Protein AF-A0A7W6C375-F1 (afdb_monomer)

pLDDT: mean 87.94, std 7.96, range [56.69, 98.0]

Radius of gyration: 15.76 Å; Cα contacts (8 Å, |Δi|>4): 74; chains: 1; bounding box: 38×28×36 Å

Secondary structure (DSSP, 8-state):
--EE-TTSHHHHHTHHHHHHHGGGSEEGGG--GGG--TTHHHHHHHHHHHHHHHHHHSTT-EESS----B--TT--B-S---EE----

Sequence (88 aa):
MQTVDPYAPDALANSAGLHNTLPDRCPVTFGSGAHFCPGAWTARLEAKIALRLLIERLLKLRFIAPITYFDAANFLIVPSFPSAWDRS

Mean predicted aligned error: 5.87 Å

Foldseek 3Di:
DAEDACPPPVNVVCVVVNVVCVVVHHYCPQHDDPNRNPCPVVVVVCCVVVVVCCPVFFAPKDAPDDFDFDPDPPDGDGPDRRIHGDGD

Structure (mmCIF, N/CA/C/O backbone):
data_AF-A0A7W6C375-F1
#
_entry.id   AF-A0A7W6C375-F1
#
loop_
_atom_site.group_PDB
_atom_site.id
_atom_site.type_symbol
_atom_site.label_atom_id
_atom_site.label_alt_id
_atom_site.label_comp_id
_atom_site.label_asym_id
_atom_site.label_entity_id
_atom_site.label_seq_id
_atom_site.pdbx_PDB_ins_code
_atom_site.Cartn_x
_atom_site.Cartn_y
_atom_site.Cartn_z
_atom_site.occupancy
_atom_site.B_iso_or_equiv
_atom_site.auth_seq_id
_atom_site.auth_comp_id
_atom_site.auth_asym_id
_atom_site.auth_atom_id
_atom_site.pdbx_PDB_model_num
ATOM 1 N N . MET A 1 1 ? 22.934 1.880 -2.497 1.00 56.69 1 MET A N 1
ATOM 2 C CA . MET A 1 1 ? 21.618 1.659 -1.861 1.00 56.69 1 MET A CA 1
ATOM 3 C C . MET A 1 1 ? 21.060 0.361 -2.416 1.00 56.69 1 MET A C 1
ATOM 5 O O . MET A 1 1 ? 20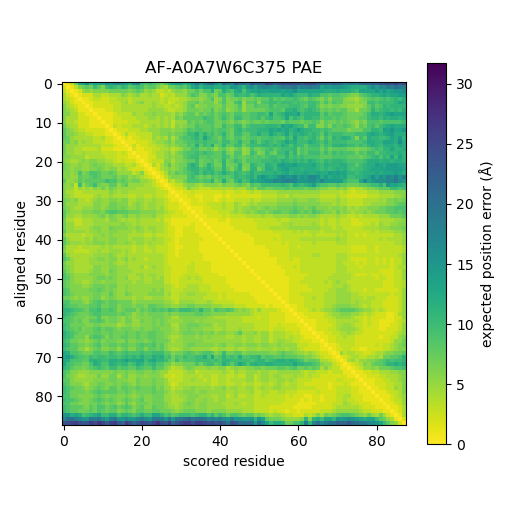.893 0.275 -3.625 1.00 56.69 1 MET A O 1
ATOM 9 N N . GLN A 1 2 ? 20.896 -0.670 -1.587 1.00 66.62 2 GLN A N 1
ATOM 10 C CA . GLN A 1 2 ? 20.445 -1.983 -2.054 1.00 66.62 2 GLN A CA 1
ATOM 11 C C . GLN A 1 2 ? 18.925 -1.971 -2.242 1.00 66.62 2 GLN A C 1
ATOM 13 O O . GLN A 1 2 ? 18.191 -1.529 -1.352 1.00 66.62 2 GLN A O 1
ATOM 18 N N . THR A 1 3 ? 18.463 -2.424 -3.405 1.00 75.44 3 THR A N 1
ATOM 19 C CA . THR A 1 3 ? 17.037 -2.616 -3.660 1.00 75.44 3 THR A CA 1
ATOM 20 C C . THR A 1 3 ? 16.553 -3.912 -3.020 1.00 75.44 3 THR A C 1
ATOM 22 O O . THR A 1 3 ? 17.267 -4.913 -3.061 1.00 75.44 3 THR A O 1
ATOM 25 N N . VAL A 1 4 ? 15.358 -3.905 -2.433 1.00 81.94 4 VAL A N 1
ATOM 26 C CA . VAL A 1 4 ? 14.751 -5.089 -1.803 1.00 81.94 4 VAL A CA 1
ATOM 27 C C . VAL A 1 4 ? 13.381 -5.369 -2.414 1.00 81.94 4 VAL A C 1
ATOM 29 O O . VAL A 1 4 ? 12.582 -4.447 -2.588 1.00 81.94 4 VAL A O 1
ATOM 32 N N . ASP A 1 5 ? 13.120 -6.631 -2.749 1.00 84.50 5 ASP A N 1
ATOM 33 C CA . ASP A 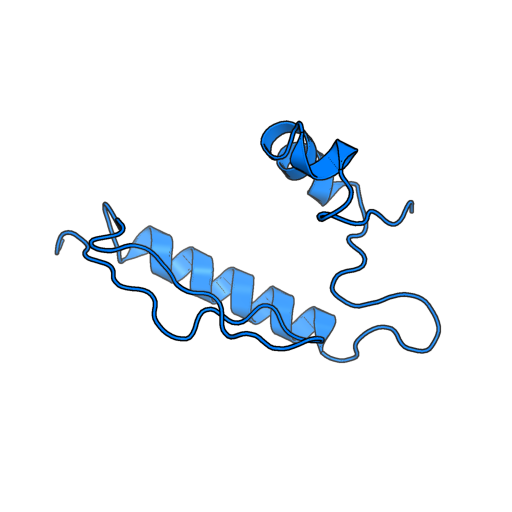1 5 ? 11.779 -7.113 -3.074 1.00 84.50 5 ASP A CA 1
ATOM 34 C C . ASP A 1 5 ? 11.063 -7.510 -1.773 1.00 84.50 5 ASP A C 1
ATOM 36 O O . ASP A 1 5 ? 11.480 -8.470 -1.123 1.00 84.50 5 ASP A O 1
ATOM 40 N N . PRO A 1 6 ? 10.019 -6.773 -1.348 1.00 79.44 6 PRO A N 1
ATOM 41 C CA . PRO A 1 6 ? 9.303 -7.084 -0.116 1.00 79.44 6 PRO A CA 1
ATOM 42 C C . PRO A 1 6 ? 8.472 -8.373 -0.197 1.00 79.44 6 PRO A C 1
ATOM 44 O O . PRO A 1 6 ? 8.002 -8.837 0.840 1.00 79.44 6 PRO A O 1
ATOM 47 N N . TYR A 1 7 ? 8.287 -8.945 -1.390 1.00 80.75 7 TYR A N 1
ATOM 48 C CA . TYR A 1 7 ? 7.538 -10.184 -1.604 1.00 80.75 7 TYR A CA 1
ATOM 49 C C . TYR A 1 7 ? 8.438 -11.408 -1.818 1.00 80.75 7 TYR A C 1
ATOM 51 O O . TYR A 1 7 ? 7.928 -12.510 -2.027 1.00 80.75 7 TYR A O 1
ATOM 59 N N . ALA A 1 8 ? 9.763 -11.247 -1.730 1.00 85.38 8 ALA A N 1
ATOM 60 C CA . ALA A 1 8 ? 10.683 -12.374 -1.778 1.00 85.38 8 ALA A CA 1
ATOM 61 C C . ALA A 1 8 ? 10.447 -13.334 -0.584 1.00 85.38 8 ALA A C 1
ATOM 63 O O . ALA A 1 8 ? 10.060 -12.889 0.502 1.00 85.38 8 ALA A O 1
ATOM 64 N N . PRO A 1 9 ? 10.666 -14.654 -0.739 1.00 85.81 9 PRO A N 1
ATOM 65 C CA . PRO A 1 9 ? 10.327 -15.633 0.300 1.00 85.81 9 PRO A CA 1
ATOM 66 C C . PRO A 1 9 ? 11.005 -15.373 1.654 1.00 85.81 9 PRO A C 1
ATOM 68 O O . PRO A 1 9 ? 10.400 -15.572 2.706 1.00 85.81 9 PRO A O 1
ATOM 71 N N . ASP A 1 10 ? 12.250 -14.900 1.635 1.00 84.56 10 ASP A N 1
ATOM 72 C CA . ASP A 1 10 ? 13.036 -14.526 2.813 1.00 84.56 10 ASP A CA 1
ATOM 73 C C . ASP A 1 10 ? 12.494 -13.262 3.502 1.00 84.56 10 ASP A C 1
ATOM 75 O O . ASP A 1 10 ? 12.416 -13.206 4.732 1.00 84.56 10 ASP A O 1
ATOM 79 N N . ALA A 1 11 ? 12.054 -12.279 2.715 1.00 82.56 11 ALA A N 1
ATOM 80 C CA . ALA A 1 11 ? 11.375 -11.078 3.190 1.00 82.56 11 ALA A CA 1
ATOM 81 C C . ALA A 1 11 ? 10.038 -11.412 3.876 1.00 82.56 11 ALA A C 1
ATOM 83 O O . ALA A 1 11 ? 9.752 -10.894 4.959 1.00 82.56 11 ALA A O 1
ATOM 84 N N . LEU A 1 12 ? 9.251 -12.322 3.297 1.00 82.31 12 LEU A N 1
ATOM 85 C CA . LEU A 1 12 ? 7.972 -12.752 3.865 1.00 82.31 12 LEU A CA 1
ATOM 86 C C . LEU A 1 12 ? 8.158 -13.558 5.158 1.00 82.31 12 LEU A C 1
ATOM 88 O O . LEU A 1 12 ? 7.432 -13.323 6.129 1.00 82.31 12 LEU A O 1
ATOM 92 N N . ALA A 1 13 ? 9.164 -14.440 5.204 1.00 87.81 13 ALA A N 1
ATOM 93 C CA . ALA A 1 13 ? 9.476 -15.272 6.368 1.00 87.81 13 ALA A CA 1
ATOM 94 C C . ALA A 1 13 ? 9.793 -14.457 7.639 1.00 87.81 13 ALA A C 1
ATOM 96 O O 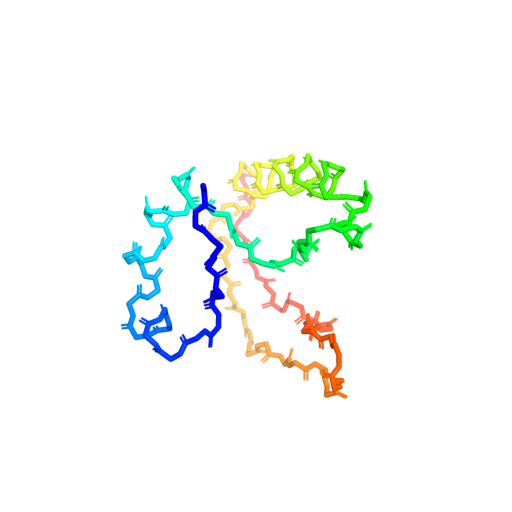. ALA A 1 13 ? 9.536 -14.928 8.746 1.00 87.81 13 ALA A O 1
ATOM 97 N N . ASN A 1 14 ? 10.303 -13.226 7.499 1.00 86.31 14 ASN A N 1
ATOM 98 C CA . ASN A 1 14 ? 10.492 -12.282 8.604 1.00 86.31 14 ASN A CA 1
ATOM 99 C C . ASN A 1 14 ? 10.010 -10.869 8.238 1.00 86.31 14 ASN A C 1
ATOM 101 O O . ASN A 1 14 ? 10.775 -9.900 8.228 1.00 86.31 14 ASN A O 1
ATOM 105 N N . SER A 1 15 ? 8.709 -10.743 7.980 1.00 82.81 15 SER A N 1
ATOM 106 C CA . SER A 1 15 ? 8.097 -9.469 7.576 1.00 82.81 15 SER A CA 1
ATOM 107 C C . SER A 1 15 ? 8.291 -8.343 8.608 1.00 82.81 15 SER A C 1
ATOM 109 O O . SER A 1 15 ? 8.483 -7.185 8.237 1.00 82.81 15 SER A O 1
ATOM 111 N N . ALA A 1 16 ? 8.289 -8.661 9.908 1.00 84.50 16 ALA A N 1
ATOM 112 C CA . ALA A 1 16 ? 8.509 -7.669 10.965 1.00 84.50 16 ALA A CA 1
ATOM 113 C C . ALA A 1 16 ? 9.953 -7.136 10.960 1.00 84.50 16 ALA A C 1
ATOM 115 O O . ALA A 1 16 ? 10.174 -5.926 11.013 1.00 84.50 16 ALA A O 1
ATOM 116 N N . GLY A 1 17 ? 10.942 -8.028 10.840 1.00 83.94 17 GLY A N 1
ATOM 117 C CA . GLY A 1 17 ? 12.349 -7.649 10.710 1.00 83.94 17 GLY A CA 1
ATOM 118 C C . GLY A 1 17 ? 12.631 -6.876 9.423 1.00 83.94 17 GLY A C 1
ATOM 119 O O . GLY A 1 17 ? 13.379 -5.898 9.452 1.00 83.94 17 GLY A O 1
ATOM 120 N N . LEU A 1 18 ? 11.976 -7.246 8.317 1.00 82.38 18 LEU A N 1
ATOM 121 C CA . LEU A 1 18 ? 12.013 -6.466 7.083 1.00 82.38 18 LEU A CA 1
ATOM 122 C C . LEU A 1 18 ? 11.538 -5.034 7.345 1.00 82.38 18 LEU A C 1
ATOM 124 O O . LEU A 1 18 ? 12.291 -4.103 7.067 1.00 82.38 18 LEU A O 1
ATOM 128 N N . HIS A 1 19 ? 10.343 -4.859 7.923 1.00 80.38 19 HIS A N 1
ATOM 129 C CA . HIS A 1 19 ? 9.729 -3.545 8.138 1.00 80.38 19 HIS A CA 1
ATOM 130 C C . HIS A 1 19 ? 10.628 -2.587 8.931 1.00 80.38 19 HIS A C 1
ATOM 132 O O . HIS A 1 19 ? 10.756 -1.419 8.570 1.00 80.38 19 HIS A O 1
ATOM 138 N N . ASN A 1 20 ? 11.324 -3.102 9.946 1.00 83.88 20 ASN A N 1
ATOM 139 C CA . ASN A 1 20 ? 12.244 -2.318 10.773 1.00 83.88 20 ASN A CA 1
ATOM 140 C C . ASN A 1 20 ? 13.471 -1.796 10.007 1.00 83.88 20 ASN A C 1
ATOM 142 O O . ASN A 1 20 ? 14.042 -0.783 10.392 1.00 83.88 20 ASN A O 1
ATOM 146 N N . THR A 1 21 ? 13.873 -2.472 8.928 1.00 81.56 21 THR A N 1
ATOM 147 C CA . THR A 1 21 ? 15.049 -2.108 8.113 1.00 81.56 21 THR A CA 1
ATOM 148 C C . THR A 1 21 ? 14.689 -1.398 6.808 1.00 81.56 21 THR A C 1
ATOM 150 O O . THR A 1 21 ? 15.578 -0.928 6.099 1.00 81.56 21 THR A O 1
ATOM 153 N N . LEU A 1 22 ? 13.395 -1.280 6.481 1.00 76.94 22 LEU A N 1
ATOM 154 C CA . LEU A 1 22 ? 12.921 -0.546 5.303 1.00 76.94 22 LEU A CA 1
ATOM 155 C C . LEU A 1 22 ? 13.382 0.920 5.238 1.00 76.94 22 LEU A C 1
ATOM 157 O O . LEU A 1 22 ? 13.625 1.366 4.117 1.00 76.94 22 LEU A O 1
ATOM 161 N N . PRO A 1 23 ? 13.546 1.672 6.349 1.00 75.69 23 PRO A N 1
ATOM 162 C CA . PRO A 1 23 ? 14.086 3.032 6.286 1.00 75.69 23 PRO A CA 1
ATOM 163 C C . PRO A 1 23 ? 15.481 3.115 5.649 1.00 75.69 23 PRO A C 1
ATOM 165 O O . PRO A 1 23 ? 15.781 4.093 4.968 1.00 75.69 23 PRO A O 1
ATOM 168 N N . ASP A 1 24 ? 16.296 2.068 5.809 1.00 78.88 24 ASP A N 1
ATOM 169 C CA . ASP A 1 24 ? 17.671 1.991 5.301 1.00 78.88 24 ASP A CA 1
ATOM 170 C C . ASP A 1 24 ? 17.768 1.285 3.933 1.00 78.88 24 ASP A C 1
ATOM 172 O O . ASP A 1 24 ? 18.857 1.121 3.370 1.00 78.88 24 ASP A O 1
ATOM 176 N N . ARG A 1 25 ? 16.635 0.843 3.370 1.00 75.94 25 ARG A N 1
ATOM 177 C CA . ARG A 1 25 ? 16.559 0.083 2.111 1.00 75.94 25 ARG A CA 1
ATOM 178 C C . ARG A 1 25 ? 15.710 0.803 1.065 1.00 75.94 25 ARG A C 1
ATOM 180 O O . ARG A 1 25 ? 14.930 1.697 1.369 1.00 75.94 25 ARG A O 1
ATOM 187 N N . CYS A 1 26 ? 15.852 0.401 -0.200 1.00 69.38 26 CYS A N 1
ATOM 188 C CA . CYS A 1 26 ? 15.006 0.900 -1.289 1.00 69.38 26 CYS A CA 1
ATOM 189 C C . CYS A 1 26 ? 14.074 -0.211 -1.798 1.00 69.38 26 CYS A C 1
ATOM 191 O O . CYS A 1 26 ? 14.514 -1.055 -2.579 1.00 69.38 26 CYS A O 1
ATOM 193 N N . PRO A 1 27 ? 12.801 -0.272 -1.379 1.00 78.81 27 PRO A N 1
ATOM 194 C CA . PRO A 1 27 ? 11.858 -1.229 -1.947 1.00 78.81 27 PRO A CA 1
ATOM 195 C C . PRO A 1 27 ? 11.676 -1.015 -3.452 1.00 78.81 27 PRO A C 1
ATOM 197 O O . PRO A 1 27 ? 11.533 0.125 -3.900 1.00 78.81 27 PRO A O 1
ATOM 200 N N . VAL A 1 28 ? 11.602 -2.100 -4.226 1.00 86.88 28 VAL A N 1
ATOM 201 C CA . VAL A 1 28 ? 11.360 -2.046 -5.686 1.00 86.88 28 VAL A CA 1
ATOM 202 C C . VAL A 1 28 ? 9.907 -1.731 -6.064 1.00 86.88 28 VAL A C 1
ATOM 204 O O . VAL A 1 28 ? 9.563 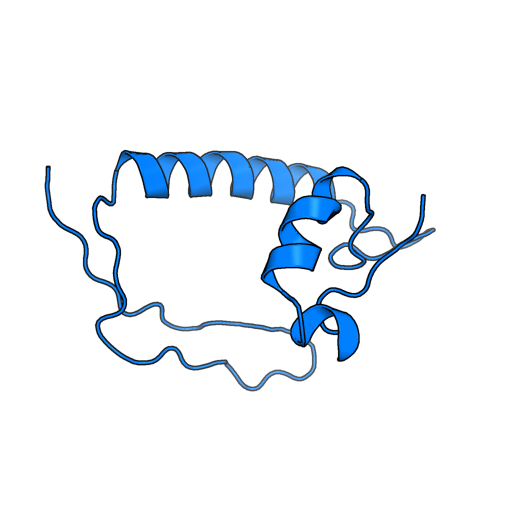-1.746 -7.240 1.00 86.88 28 VAL A O 1
ATOM 207 N N . THR A 1 29 ? 9.046 -1.394 -5.098 1.00 87.00 29 THR A N 1
ATOM 208 C CA . THR A 1 29 ? 7.616 -1.094 -5.303 1.00 87.00 29 THR A CA 1
ATOM 209 C C . THR A 1 29 ? 7.366 0.013 -6.334 1.00 87.00 29 THR A C 1
ATOM 211 O O . THR A 1 29 ? 6.356 -0.003 -7.026 1.00 87.00 29 THR A O 1
ATOM 214 N N . PHE A 1 30 ? 8.293 0.966 -6.464 1.00 90.75 30 PHE A N 1
ATOM 215 C CA . PHE A 1 30 ? 8.231 2.047 -7.456 1.00 90.75 30 PHE A CA 1
ATOM 216 C C . PHE A 1 30 ? 9.164 1.820 -8.658 1.00 90.75 30 PHE A C 1
ATOM 218 O O . PHE A 1 30 ? 9.435 2.750 -9.417 1.00 90.75 30 PHE A O 1
ATOM 225 N N . GLY A 1 31 ? 9.668 0.599 -8.833 1.00 88.88 31 GLY A N 1
ATOM 226 C CA . GLY A 1 31 ? 10.682 0.263 -9.826 1.00 88.88 31 GLY A CA 1
ATOM 227 C C . GLY A 1 31 ? 12.062 0.838 -9.496 1.00 88.88 31 GLY A C 1
ATOM 228 O O . GLY A 1 31 ? 12.329 1.309 -8.389 1.00 88.88 31 GLY A O 1
ATOM 229 N N . SER A 1 32 ? 12.960 0.793 -10.479 1.00 87.75 32 SER A N 1
ATOM 230 C CA . SER A 1 32 ? 14.333 1.299 -10.385 1.00 87.75 32 SER A CA 1
ATOM 231 C C . SER A 1 32 ? 14.858 1.730 -11.757 1.00 87.75 32 SER A C 1
ATOM 233 O O . SER A 1 32 ? 14.363 1.266 -12.783 1.00 87.75 32 SER A O 1
ATOM 235 N N . GLY A 1 33 ? 15.898 2.568 -11.788 1.00 88.44 33 GLY A N 1
ATOM 236 C CA . GLY A 1 33 ? 16.555 2.984 -13.031 1.00 88.44 33 GLY A CA 1
ATOM 237 C C . GLY A 1 33 ? 15.729 3.977 -13.857 1.00 88.44 33 GLY A C 1
ATOM 238 O O . GLY A 1 33 ? 15.002 4.797 -13.302 1.00 88.44 33 GLY A O 1
ATOM 239 N N . ALA A 1 34 ? 15.851 3.912 -15.186 1.00 92.56 34 ALA A N 1
ATOM 240 C CA . ALA A 1 34 ? 15.244 4.880 -16.110 1.00 92.56 34 ALA A CA 1
ATOM 241 C C . ALA A 1 34 ? 13.703 4.900 -16.089 1.00 92.56 34 ALA A C 1
ATOM 243 O O . ALA A 1 34 ? 13.099 5.909 -16.439 1.00 92.56 34 ALA A O 1
ATOM 244 N N . HIS A 1 35 ? 13.071 3.809 -15.650 1.00 91.81 35 HIS A N 1
ATOM 245 C CA . HIS A 1 35 ? 11.614 3.682 -15.531 1.00 91.81 35 HIS A CA 1
ATOM 246 C C . HIS A 1 35 ? 11.129 3.778 -14.079 1.00 91.81 35 HIS A C 1
ATOM 248 O O . HIS A 1 35 ? 10.062 3.268 -13.740 1.00 91.81 35 HIS A O 1
ATOM 254 N N . PHE A 1 36 ? 11.916 4.408 -13.204 1.00 91.69 36 PHE A N 1
ATOM 255 C CA . PHE A 1 36 ? 11.485 4.691 -11.841 1.00 91.69 36 PHE A CA 1
ATOM 256 C C . PHE A 1 36 ? 10.181 5.501 -11.843 1.00 91.69 36 PHE A C 1
ATOM 258 O O . PHE A 1 36 ? 10.049 6.477 -12.584 1.00 91.69 36 PHE A O 1
ATOM 265 N N . CYS A 1 37 ? 9.219 5.091 -11.012 1.00 93.06 37 CYS A N 1
ATOM 266 C CA . CYS A 1 37 ? 7.872 5.644 -11.020 1.00 93.06 37 CYS A CA 1
ATOM 267 C C . CYS A 1 37 ? 7.900 7.164 -10.776 1.00 93.06 37 CYS A C 1
ATOM 269 O O . CYS A 1 37 ? 8.299 7.603 -9.690 1.00 93.06 37 CYS A O 1
ATOM 271 N N . PRO A 1 38 ? 7.414 7.983 -11.727 1.00 95.62 38 PRO A N 1
ATOM 272 C CA . PRO A 1 38 ? 7.396 9.434 -11.561 1.00 95.62 38 PRO A CA 1
ATOM 273 C C . PRO A 1 38 ? 6.480 9.876 -10.407 1.00 95.62 38 PRO A C 1
ATOM 275 O O . PRO A 1 38 ? 6.707 10.918 -9.799 1.00 95.62 38 PRO A O 1
ATOM 278 N N . GLY A 1 39 ? 5.479 9.060 -10.055 1.00 95.62 39 GLY A N 1
ATOM 279 C C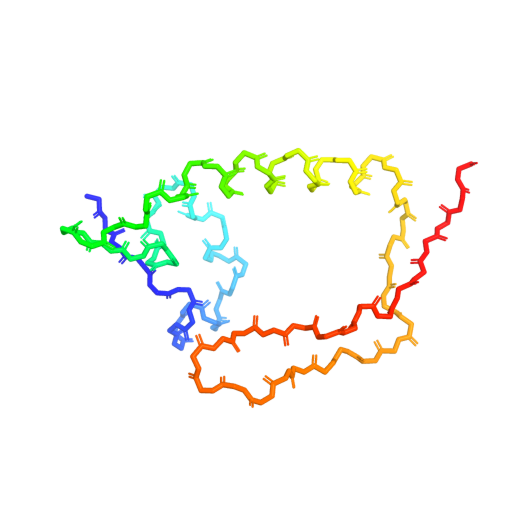A . GLY A 1 39 ? 4.558 9.303 -8.944 1.00 95.62 39 GLY A CA 1
ATOM 280 C C . GLY A 1 39 ? 5.066 8.862 -7.568 1.00 95.62 39 GLY A C 1
ATOM 281 O O . GLY A 1 39 ? 4.334 9.009 -6.591 1.00 95.62 39 GLY A O 1
ATOM 282 N N . ALA A 1 40 ? 6.290 8.328 -7.446 1.00 93.12 40 ALA A N 1
ATOM 283 C CA . ALA A 1 40 ? 6.772 7.742 -6.191 1.00 93.12 40 ALA A CA 1
ATOM 284 C C . ALA A 1 40 ? 6.774 8.732 -5.013 1.00 93.12 40 ALA A C 1
ATOM 286 O O . ALA A 1 40 ? 6.501 8.354 -3.874 1.00 93.12 40 ALA A O 1
ATOM 287 N N . TRP A 1 41 ? 7.075 10.008 -5.265 1.00 93.06 41 TRP A N 1
ATOM 288 C CA . TRP A 1 41 ? 7.057 11.035 -4.220 1.00 93.06 41 TRP A CA 1
ATOM 289 C C . TRP A 1 41 ? 5.640 11.399 -3.790 1.00 93.06 41 TRP A C 1
ATOM 291 O O . TRP A 1 41 ? 5.371 11.473 -2.591 1.00 93.06 41 TRP A O 1
ATOM 301 N N . THR A 1 42 ? 4.730 11.545 -4.751 1.00 97.69 42 THR A N 1
ATOM 302 C CA . THR A 1 42 ? 3.317 11.833 -4.490 1.00 97.69 42 THR A CA 1
ATOM 303 C C . THR A 1 42 ? 2.663 10.697 -3.713 1.00 97.69 42 THR A C 1
ATOM 305 O O . THR A 1 42 ? 2.107 10.940 -2.648 1.00 97.69 42 THR A O 1
ATOM 308 N N . ALA A 1 43 ? 2.838 9.448 -4.152 1.00 94.94 43 ALA A N 1
ATOM 309 C CA . ALA A 1 43 ? 2.280 8.280 -3.473 1.00 94.94 43 ALA A CA 1
ATOM 310 C C . ALA A 1 43 ? 2.781 8.151 -2.021 1.00 94.94 43 ALA A C 1
ATOM 312 O O . ALA A 1 43 ? 2.013 7.830 -1.115 1.00 94.94 43 ALA A O 1
ATOM 313 N N . ARG A 1 44 ? 4.063 8.454 -1.764 1.00 92.12 44 ARG A N 1
ATOM 314 C CA . ARG A 1 44 ? 4.611 8.484 -0.395 1.00 92.12 44 ARG A CA 1
ATOM 315 C C . ARG A 1 44 ? 3.993 9.592 0.454 1.00 92.12 44 ARG A C 1
ATOM 317 O O . ARG A 1 44 ? 3.716 9.363 1.631 1.00 92.12 44 ARG A O 1
ATOM 324 N N . LEU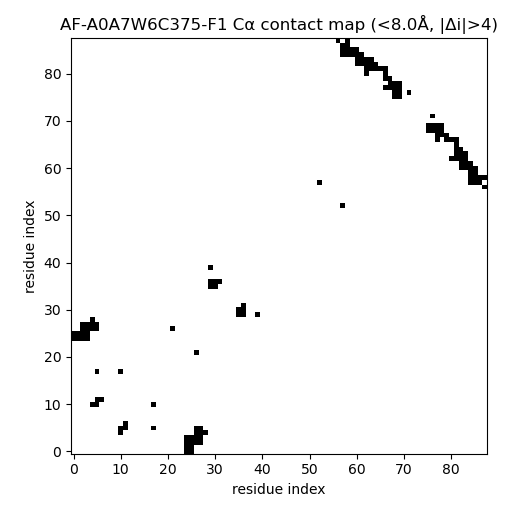 A 1 45 ? 3.794 10.782 -0.112 1.00 96.44 45 LEU A N 1
ATOM 325 C CA . LEU A 1 45 ? 3.157 11.894 0.593 1.00 96.44 45 LEU A CA 1
ATOM 326 C C . LEU A 1 45 ? 1.701 11.566 0.941 1.00 96.44 45 LEU A C 1
ATOM 328 O O . LEU A 1 45 ? 1.297 11.741 2.091 1.00 96.44 45 LEU A O 1
ATOM 332 N N . GLU A 1 46 ? 0.947 11.042 -0.022 1.00 98.00 46 GLU A N 1
ATOM 333 C CA . GLU A 1 46 ? -0.435 10.598 0.169 1.00 98.00 46 GLU A CA 1
ATOM 334 C C . GLU A 1 46 ? -0.523 9.534 1.261 1.00 98.00 46 GLU A C 1
ATOM 336 O O . GLU A 1 46 ? -1.285 9.702 2.213 1.00 98.00 46 GLU A O 1
ATOM 341 N N . ALA A 1 47 ? 0.318 8.496 1.197 1.00 94.62 47 ALA A N 1
ATOM 342 C CA . ALA A 1 47 ? 0.363 7.447 2.211 1.00 94.62 47 ALA A CA 1
ATOM 343 C C . ALA A 1 47 ? 0.693 8.006 3.602 1.00 94.62 47 ALA A C 1
ATOM 345 O O . ALA A 1 47 ? 0.039 7.647 4.580 1.00 94.62 47 ALA A O 1
ATOM 346 N N . LYS A 1 48 ? 1.663 8.925 3.705 1.00 94.69 48 LYS A N 1
ATOM 347 C CA . LYS A 1 48 ? 2.041 9.555 4.980 1.00 94.69 48 LYS A CA 1
ATOM 348 C C . LYS A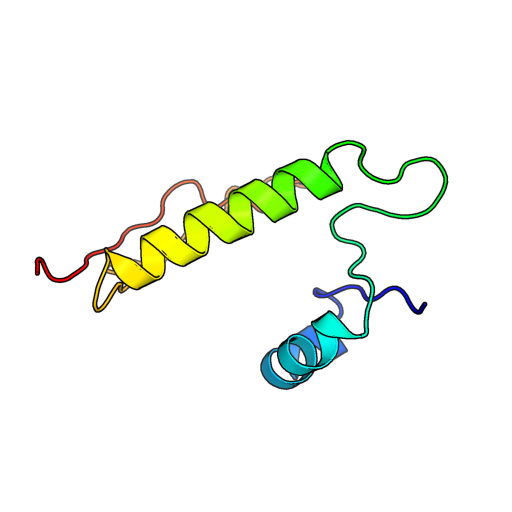 1 48 ? 0.870 10.307 5.611 1.00 94.69 48 LYS A C 1
ATOM 350 O O . LYS A 1 48 ? 0.654 10.197 6.817 1.00 94.69 48 LYS A O 1
ATOM 355 N N . ILE A 1 49 ? 0.129 11.077 4.816 1.00 97.38 49 ILE A N 1
ATOM 356 C CA . ILE A 1 49 ? -1.018 11.854 5.301 1.00 97.38 49 ILE A CA 1
ATOM 357 C C . ILE A 1 49 ? -2.185 10.921 5.640 1.00 97.38 49 ILE A C 1
ATOM 359 O O . ILE A 1 49 ? -2.737 11.011 6.737 1.00 97.38 49 ILE A O 1
ATOM 363 N N . ALA A 1 50 ? -2.533 10.005 4.735 1.00 96.12 50 ALA A N 1
ATOM 364 C CA . ALA A 1 50 ? -3.647 9.082 4.911 1.00 96.12 50 ALA A CA 1
ATOM 365 C C . ALA A 1 50 ? -3.446 8.178 6.132 1.00 96.12 50 ALA A C 1
ATOM 367 O O . ALA A 1 50 ? -4.318 8.131 6.994 1.00 96.12 50 ALA A O 1
ATOM 368 N N . LEU A 1 51 ? -2.287 7.520 6.265 1.00 93.88 51 LEU A N 1
ATOM 369 C CA . LEU A 1 51 ? -2.006 6.630 7.398 1.00 93.88 51 LEU A CA 1
ATOM 370 C C . LEU A 1 51 ? -2.033 7.374 8.730 1.00 93.88 51 LEU A C 1
ATOM 372 O O . LEU A 1 51 ? -2.605 6.871 9.695 1.00 93.88 51 LEU A O 1
ATOM 376 N N . ARG A 1 52 ? -1.476 8.589 8.777 1.00 94.94 52 ARG A N 1
ATOM 377 C CA . ARG A 1 52 ? -1.545 9.436 9.970 1.00 94.94 52 ARG A CA 1
ATOM 378 C C . ARG A 1 52 ? -2.996 9.699 10.373 1.00 94.94 52 ARG A C 1
ATOM 380 O O . ARG A 1 52 ? -3.359 9.447 11.517 1.00 94.94 52 ARG A O 1
ATOM 387 N N . LEU A 1 53 ? -3.827 10.156 9.436 1.00 94.69 53 LEU A N 1
ATOM 388 C CA . LEU A 1 53 ? -5.237 10.445 9.707 1.00 94.69 53 LEU A CA 1
ATOM 389 C C . LEU A 1 53 ? -6.024 9.193 10.105 1.00 94.69 53 LEU A C 1
ATOM 391 O O . LEU A 1 53 ? -6.869 9.270 10.993 1.00 94.69 53 LEU A O 1
ATOM 395 N N . LEU A 1 54 ? -5.754 8.050 9.468 1.00 93.00 54 LEU A N 1
ATOM 396 C CA . LEU A 1 54 ? -6.397 6.778 9.798 1.00 93.00 54 LEU A CA 1
ATOM 397 C C . LEU A 1 54 ? -6.084 6.361 11.237 1.00 93.00 54 LEU A C 1
ATOM 399 O O . LEU A 1 54 ? -7.002 6.020 11.974 1.00 93.00 54 LEU A O 1
ATOM 403 N N . ILE A 1 55 ? -4.820 6.446 11.659 1.00 91.81 55 ILE A N 1
ATOM 404 C CA . ILE A 1 55 ? -4.404 6.089 13.024 1.00 91.81 55 ILE A CA 1
ATOM 405 C C . ILE A 1 55 ? -4.965 7.080 14.054 1.00 91.81 55 ILE A C 1
ATOM 407 O O . ILE A 1 55 ? -5.423 6.663 15.115 1.00 91.81 55 ILE A O 1
ATOM 411 N N . GLU A 1 56 ? -4.960 8.380 13.746 1.00 93.38 56 GLU A N 1
ATOM 412 C CA . GLU A 1 56 ? -5.461 9.421 14.654 1.00 93.38 56 GLU A CA 1
ATOM 413 C C . GLU A 1 56 ? -6.988 9.369 14.836 1.00 93.38 56 GLU A C 1
ATOM 415 O O . GLU A 1 56 ? -7.483 9.706 15.910 1.00 93.38 56 GLU A O 1
ATOM 420 N N . ARG A 1 57 ? -7.748 8.975 13.802 1.00 93.06 57 ARG A N 1
ATOM 421 C CA . ARG A 1 57 ? -9.221 9.080 13.796 1.00 93.06 57 ARG A CA 1
ATOM 422 C C . ARG A 1 57 ? -9.964 7.753 13.911 1.00 93.06 57 ARG A C 1
ATOM 424 O O . ARG A 1 57 ? -11.090 7.749 14.401 1.00 93.06 57 ARG A O 1
ATOM 431 N N . LEU A 1 58 ? -9.393 6.647 13.439 1.00 94.50 58 LEU A N 1
ATOM 432 C 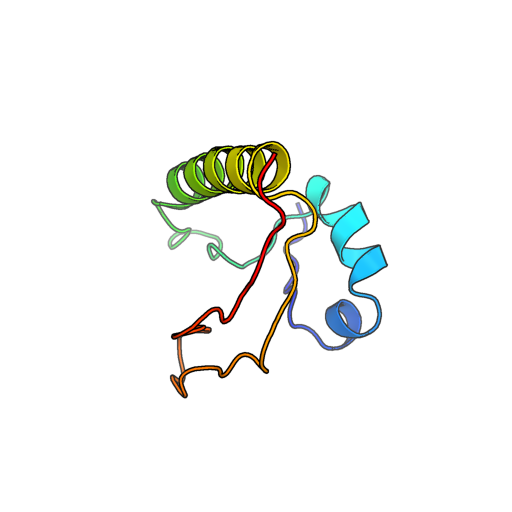CA . LEU A 1 58 ? -10.049 5.334 13.431 1.00 94.50 58 LEU A CA 1
ATOM 433 C C . LEU A 1 58 ? -9.477 4.452 14.543 1.00 94.50 58 LEU A C 1
ATOM 435 O O . LEU A 1 58 ? -8.766 3.474 14.303 1.00 94.50 58 LEU A O 1
ATOM 439 N N . LEU A 1 59 ? -9.791 4.813 15.788 1.00 90.38 59 LEU A N 1
ATOM 440 C CA . LEU A 1 59 ? -9.342 4.067 16.960 1.00 90.38 59 LEU A CA 1
ATOM 441 C C . LEU A 1 59 ? -9.899 2.637 16.935 1.00 90.38 59 LEU A C 1
ATOM 443 O O . LEU A 1 59 ? -11.071 2.407 16.633 1.00 90.38 59 LEU A O 1
ATOM 447 N N . LYS A 1 60 ? -9.043 1.666 17.277 1.00 91.94 60 LYS A N 1
ATOM 448 C CA . LYS A 1 60 ? -9.373 0.228 17.282 1.00 91.94 60 LYS A CA 1
ATOM 449 C C . LYS A 1 60 ? -9.951 -0.269 15.945 1.00 91.94 60 LYS A C 1
ATOM 451 O O . LYS A 1 60 ? -10.871 -1.095 15.921 1.00 91.94 60 LYS A O 1
ATOM 456 N N . LEU A 1 61 ? -9.397 0.229 14.835 1.00 94.19 61 LEU A N 1
ATOM 457 C CA . LEU A 1 61 ? -9.668 -0.289 13.498 1.00 94.19 61 LEU A CA 1
ATOM 458 C C . LEU A 1 61 ? -9.401 -1.799 13.456 1.00 94.19 61 LEU A C 1
ATOM 460 O O . LEU A 1 61 ? -8.324 -2.265 13.830 1.00 94.19 61 LEU A O 1
ATOM 464 N N . ARG A 1 62 ? -10.390 -2.561 12.997 1.00 93.62 62 ARG A N 1
ATOM 465 C CA . ARG A 1 62 ? -10.327 -4.022 12.908 1.00 93.62 62 ARG A CA 1
ATOM 466 C C . ARG A 1 62 ? -11.055 -4.529 11.674 1.00 93.62 62 ARG A C 1
ATOM 468 O O . ARG A 1 62 ? -12.007 -3.902 11.207 1.00 93.62 62 ARG A O 1
ATOM 475 N N . PHE A 1 63 ? -10.650 -5.702 11.205 1.00 95.00 63 PHE A N 1
ATOM 476 C CA . PHE A 1 63 ? -11.392 -6.449 10.197 1.00 95.00 63 PHE A CA 1
ATOM 477 C C . PHE A 1 63 ? -12.670 -7.038 10.792 1.00 95.00 63 PHE A C 1
ATOM 479 O O . PHE A 1 63 ? -12.659 -7.555 11.909 1.00 95.00 63 PHE A O 1
ATOM 486 N N . ILE A 1 64 ? -13.764 -6.973 10.034 1.00 97.12 64 ILE A N 1
ATOM 487 C CA . ILE A 1 64 ? -15.035 -7.639 10.379 1.00 97.12 64 ILE A CA 1
ATOM 488 C C . ILE A 1 64 ? -15.356 -8.813 9.451 1.00 97.12 64 ILE A C 1
ATOM 490 O O . ILE A 1 64 ? -16.253 -9.599 9.737 1.00 97.12 64 ILE A O 1
ATOM 494 N N . ALA A 1 65 ? -14.615 -8.940 8.354 1.00 94.94 65 ALA A N 1
ATOM 495 C CA . ALA A 1 65 ? -14.655 -10.074 7.448 1.00 94.94 65 ALA A CA 1
ATOM 496 C C . ALA A 1 65 ? -13.278 -10.232 6.772 1.00 94.94 65 ALA A C 1
ATOM 498 O O . ALA A 1 65 ? -12.465 -9.302 6.831 1.00 94.94 65 ALA A O 1
ATOM 499 N N . PRO A 1 66 ? -12.988 -11.384 6.143 1.00 93.38 66 PRO A N 1
ATOM 500 C CA . PRO A 1 66 ? -11.765 -11.561 5.367 1.00 93.38 66 PRO A CA 1
ATOM 501 C C . PRO A 1 66 ? -11.663 -10.554 4.214 1.00 93.38 66 PRO A C 1
ATOM 503 O O . PRO A 1 66 ? -12.665 -10.231 3.572 1.00 93.38 66 PRO A O 1
ATOM 506 N N . ILE A 1 67 ? -10.446 -10.092 3.922 1.00 93.44 67 ILE A N 1
ATOM 507 C CA . ILE A 1 67 ? -10.168 -9.367 2.679 1.00 93.44 67 ILE A CA 1
ATOM 508 C C . ILE A 1 67 ? -10.060 -10.359 1.527 1.00 93.44 67 ILE A C 1
ATOM 510 O O . ILE A 1 67 ? -9.538 -11.463 1.678 1.00 93.44 67 ILE A O 1
ATOM 514 N N . THR A 1 68 ? -10.542 -9.945 0.366 1.00 90.50 68 THR A N 1
ATOM 515 C CA . THR A 1 68 ? -10.290 -10.644 -0.889 1.00 90.50 68 THR A CA 1
ATOM 516 C C . THR A 1 68 ? -9.270 -9.850 -1.684 1.00 90.50 68 THR A C 1
ATOM 518 O O . THR A 1 68 ? -9.140 -8.638 -1.508 1.00 90.50 68 THR A O 1
ATOM 521 N N . TYR A 1 69 ? -8.530 -10.541 -2.538 1.00 89.69 69 TYR A N 1
ATOM 522 C CA . TYR A 1 69 ? -7.686 -9.901 -3.533 1.00 89.69 69 TYR A CA 1
ATOM 523 C C . TYR A 1 69 ? -8.349 -10.077 -4.886 1.00 89.69 69 TYR A C 1
ATOM 525 O O . TYR A 1 69 ? -8.880 -11.147 -5.189 1.00 89.69 69 TYR A O 1
ATOM 533 N N . PHE A 1 70 ? -8.358 -9.013 -5.678 1.00 88.38 70 PHE A N 1
ATOM 534 C CA . PHE A 1 70 ? -8.796 -9.116 -7.057 1.00 88.38 70 PHE A CA 1
ATOM 535 C C . PHE A 1 70 ? -7.737 -9.884 -7.852 1.00 88.38 70 PHE A C 1
ATOM 537 O O . PHE A 1 70 ? -6.550 -9.569 -7.754 1.00 88.38 70 PHE A O 1
ATOM 544 N N . ASP A 1 71 ? -8.168 -10.887 -8.616 1.00 85.19 71 ASP A N 1
ATOM 545 C CA . ASP A 1 71 ? -7.271 -11.707 -9.426 1.00 85.19 71 ASP A CA 1
ATOM 546 C C . ASP A 1 71 ? -6.830 -10.923 -10.669 1.00 85.19 71 ASP A C 1
ATOM 548 O O . ASP A 1 71 ? -7.489 -10.912 -11.711 1.00 85.19 71 ASP A O 1
ATOM 552 N N . ALA A 1 72 ? -5.735 -10.183 -10.515 1.00 84.75 72 ALA A N 1
ATOM 553 C CA . ALA A 1 72 ? -5.085 -9.444 -11.580 1.00 84.75 72 ALA A CA 1
ATOM 554 C C . ALA A 1 72 ? -3.594 -9.773 -11.598 1.00 84.75 72 ALA A C 1
ATOM 556 O O . ALA A 1 72 ? -2.886 -9.568 -10.616 1.00 84.75 72 ALA A O 1
ATOM 557 N N . ALA A 1 73 ? -3.095 -10.189 -12.763 1.00 82.88 73 ALA A N 1
ATOM 558 C CA . ALA A 1 73 ? -1.701 -10.599 -12.935 1.00 82.88 73 ALA A CA 1
ATOM 559 C C . ALA A 1 73 ? -0.670 -9.513 -12.562 1.00 82.88 73 ALA A C 1
ATOM 561 O O . ALA A 1 73 ? 0.453 -9.835 -12.193 1.00 82.88 73 ALA A O 1
ATOM 562 N N . ASN A 1 74 ? -1.042 -8.231 -12.660 1.00 88.12 74 ASN A N 1
ATOM 563 C CA . ASN A 1 74 ? -0.116 -7.101 -12.516 1.00 88.12 74 ASN A CA 1
ATOM 564 C C . ASN A 1 74 ? -0.398 -6.211 -11.299 1.00 88.12 74 ASN A C 1
ATOM 566 O O . ASN A 1 74 ? 0.357 -5.273 -11.049 1.00 88.12 74 ASN A O 1
ATOM 570 N N . PHE A 1 75 ? -1.493 -6.447 -10.570 1.00 86.31 75 PHE A N 1
ATOM 571 C CA . PHE A 1 75 ? -1.935 -5.541 -9.512 1.00 86.31 75 PHE A CA 1
ATOM 572 C C . PHE A 1 75 ? -2.393 -6.304 -8.274 1.00 86.31 75 PHE A C 1
ATOM 574 O O . PHE A 1 75 ? -3.301 -7.125 -8.334 1.00 86.31 75 PHE A O 1
ATOM 581 N N . LEU A 1 76 ? -1.819 -5.948 -7.125 1.00 87.25 76 LEU A N 1
ATOM 582 C CA . LEU A 1 76 ? -2.326 -6.358 -5.820 1.00 87.25 76 LEU A CA 1
ATOM 583 C C . LEU A 1 76 ? -3.418 -5.377 -5.392 1.00 87.25 76 LEU A C 1
ATOM 585 O O . LEU A 1 76 ? -3.129 -4.289 -4.896 1.00 87.25 76 LEU A O 1
ATOM 589 N N . ILE A 1 77 ? -4.676 -5.749 -5.621 1.00 89.44 77 ILE A N 1
ATOM 590 C CA . ILE A 1 77 ? -5.839 -4.902 -5.333 1.00 89.44 77 ILE A CA 1
ATOM 591 C C . ILE A 1 77 ? -6.699 -5.572 -4.270 1.00 89.44 77 ILE A C 1
ATOM 593 O O . ILE A 1 77 ? -7.075 -6.733 -4.410 1.00 89.44 77 ILE A O 1
ATOM 597 N N . VAL A 1 78 ? -7.059 -4.808 -3.241 1.00 92.38 78 VAL A N 1
ATOM 598 C CA . VAL A 1 78 ? -8.073 -5.184 -2.250 1.00 92.38 78 VAL A CA 1
ATOM 599 C C . VAL A 1 78 ? -9.356 -4.419 -2.598 1.00 92.38 78 VAL A C 1
ATOM 601 O O . VAL A 1 78 ? -9.434 -3.225 -2.307 1.00 92.38 78 VAL A O 1
ATOM 604 N N . PRO A 1 79 ? -10.350 -5.048 -3.258 1.00 90.94 79 PRO A N 1
ATOM 605 C CA . PRO A 1 79 ? -11.537 -4.352 -3.760 1.00 90.94 79 PRO A CA 1
ATOM 606 C C . PRO A 1 79 ? -12.475 -3.895 -2.638 1.00 90.94 79 PRO A C 1
ATOM 608 O O . PRO A 1 79 ? -13.231 -2.941 -2.801 1.00 90.94 79 PRO A O 1
ATOM 611 N N . SER A 1 80 ? -12.426 -4.563 -1.487 1.00 92.19 80 SER A N 1
ATOM 612 C CA . SER A 1 80 ? -13.206 -4.213 -0.306 1.00 92.19 80 SER A CA 1
ATOM 613 C C . SER A 1 80 ? -12.360 -4.376 0.946 1.00 92.19 80 SER A C 1
ATOM 615 O O . SER A 1 80 ? -11.731 -5.419 1.131 1.00 92.19 80 SER A O 1
ATOM 617 N N . PHE A 1 81 ? -12.413 -3.388 1.836 1.00 92.81 81 PHE A N 1
ATOM 618 C CA . PHE A 1 81 ? -11.778 -3.436 3.149 1.00 92.81 81 PHE A CA 1
ATOM 619 C C . PHE A 1 81 ? -12.868 -3.460 4.231 1.00 92.81 81 PHE A C 1
ATOM 621 O O . PHE A 1 81 ? -13.234 -2.411 4.764 1.00 92.81 81 PHE A O 1
ATOM 628 N N . PRO A 1 82 ? -13.475 -4.629 4.508 1.00 95.50 82 PRO A N 1
ATOM 629 C CA . PRO A 1 82 ? -14.539 -4.736 5.496 1.00 95.50 82 PRO A CA 1
ATOM 630 C C . PRO A 1 82 ? -13.976 -4.468 6.895 1.00 95.50 82 PRO A C 1
ATOM 632 O O . PRO A 1 82 ? -13.329 -5.325 7.505 1.00 95.50 82 PRO A O 1
ATOM 635 N N . SER A 1 83 ? -14.242 -3.270 7.415 1.00 94.50 83 SER A N 1
ATOM 636 C CA . SER A 1 83 ? -13.683 -2.808 8.685 1.00 94.50 83 SER A CA 1
ATOM 637 C C . SER A 1 83 ? -14.703 -2.137 9.593 1.00 94.50 83 SER A C 1
ATOM 639 O O . SER A 1 83 ? -15.650 -1.510 9.124 1.00 94.50 83 SER A O 1
ATOM 641 N N . ALA A 1 84 ? -14.445 -2.210 10.894 1.00 95.19 84 ALA A N 1
ATOM 642 C CA . ALA A 1 84 ? -15.115 -1.417 11.915 1.00 95.19 84 ALA A CA 1
ATOM 643 C C . ALA A 1 84 ? -14.077 -0.686 12.774 1.00 95.19 84 ALA A C 1
ATOM 645 O O . ALA A 1 84 ? -12.931 -1.122 12.882 1.00 95.19 84 ALA A O 1
ATOM 646 N N . TRP A 1 85 ? -14.492 0.408 13.401 1.00 95.06 85 TRP A N 1
ATOM 647 C CA . TRP A 1 85 ? -13.696 1.191 14.343 1.00 95.06 85 TRP A CA 1
ATOM 648 C C . TRP A 1 85 ? -14.605 1.716 15.455 1.00 95.06 85 TRP A C 1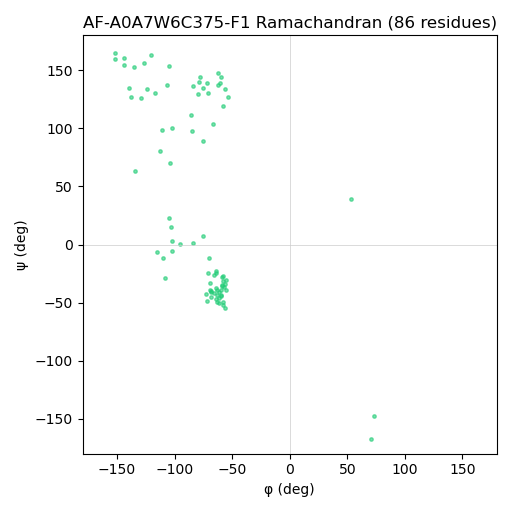
ATOM 650 O O . TRP A 1 85 ? -15.830 1.765 15.296 1.00 95.06 85 TRP A O 1
ATOM 660 N N . ASP A 1 86 ? -14.016 2.094 16.582 1.00 92.44 86 ASP A N 1
ATOM 661 C CA . ASP A 1 86 ? -14.757 2.709 17.679 1.00 92.44 86 ASP A CA 1
ATOM 662 C C . ASP A 1 86 ? -14.893 4.213 17.388 1.00 92.44 86 ASP A C 1
ATOM 664 O O . ASP A 1 86 ? -13.942 4.857 16.938 1.00 92.44 86 ASP A O 1
ATOM 668 N N . ARG A 1 87 ? -16.078 4.794 17.614 1.00 76.56 87 ARG A N 1
ATOM 669 C CA . ARG A 1 87 ? -16.223 6.257 17.574 1.00 76.56 87 ARG A CA 1
ATOM 670 C C . ARG A 1 87 ? -15.626 6.847 18.852 1.00 76.56 87 ARG A C 1
ATOM 672 O O . ARG A 1 87 ? -15.888 6.321 19.930 1.00 76.56 87 ARG A O 1
ATOM 679 N N . SER A 1 88 ? -14.831 7.908 18.702 1.00 61.78 88 SER A N 1
ATOM 680 C CA . SER A 1 88 ? -14.356 8.741 19.815 1.00 61.78 88 SER A CA 1
ATOM 681 C C . SER A 1 88 ? -15.506 9.472 20.492 1.00 61.78 88 SER A C 1
ATOM 683 O O . SER A 1 88 ? -16.356 9.988 19.725 1.00 61.78 88 SER A O 1
#

Nearest PDB structures (foldseek):
  5li8-assembly1_A  TM=9.204E-01  e=4.909E-02  Mycobacterium tuberculosis CDC1551
  5li7-assembly1_B  TM=9.424E-01  e=6.383E-02  Mycobacterium tuberculosis CDC1551
  8fie-assembly1_A  TM=9.048E-01  e=1.499E-01  Erwinia tracheiphila PSU-1
  5fyg-assembly2_B  TM=5.109E-01  e=6.783E-01  Marinobacter nauticus
  8hgd-assembly1_B  TM=5.176E-01  e=1.006E+00  Marinobacter nauticus

Solvent-accessible surface area (backbone atoms only — not comparable to full-atom values): 5509 Å² total; per-residue (Å²): 133,61,72,40,62,75,81,39,72,73,34,55,76,39,47,69,67,44,60,75,46,45,87,83,42,41,64,48,87,43,49,63,75,98,69,40,44,88,56,49,66,56,56,50,52,51,50,56,54,51,53,50,50,45,63,75,63,40,42,78,62,41,73,77,50,85,72,54,69,53,95,47,101,88,46,97,40,66,86,51,80,51,63,50,55,51,84,131

Organism: NCBI:txid1391222

InterPro domains:
  IPR017972 Cytochrome P450, conserved site [PS00086] (30-39)
  IPR036396 Cytochrome P450 superfamily [G3DSA:1.10.630.10] (5-79)
  IPR036396 Cytochrome P450 superfamily [SSF48264] (25-67)